Protein AF-A0A2E0SSX4-F1 (afdb_monomer_lite)

Sequence (174 aa):
MAQDAPDLPVVGAPITSELAELELQLSRELAPQPAEPVLWSKPAGTPVSDASHLAELMGRLSAQEFGFAIGGVSTGERWGQVFNVAERGEASTYIVEVHNGGSNDFAQRVFRGDRASDYPAAASGKRPLHDFELFTAAAAARLVWDWIHVGLPAGVLRTLRHLDAAQHRQYGLD

pLDDT: mean 70.74, std 18.74, range [33.69, 96.5]

Structure (mmCIF, N/CA/C/O backbone):
data_AF-A0A2E0SSX4-F1
#
_entry.id   AF-A0A2E0SSX4-F1
#
loop_
_atom_site.group_PDB
_atom_site.id
_atom_site.type_symbol
_atom_site.label_atom_id
_atom_site.label_alt_id
_atom_site.label_comp_id
_atom_site.label_asym_id
_atom_site.label_entity_id
_atom_site.label_seq_id
_atom_site.pdbx_PDB_ins_code
_atom_site.Cartn_x
_atom_site.Cartn_y
_atom_site.Cartn_z
_atom_site.occupancy
_atom_site.B_iso_or_equiv
_atom_site.auth_seq_id
_atom_site.auth_comp_id
_atom_site.auth_asym_id
_atom_site.auth_atom_id
_atom_site.pdbx_PDB_model_num
ATOM 1 N N . MET A 1 1 ? -38.592 -34.120 26.432 1.00 41.16 1 MET A N 1
ATOM 2 C CA . MET A 1 1 ? -38.226 -33.690 25.068 1.00 41.16 1 MET A CA 1
ATOM 3 C C . MET A 1 1 ? -37.738 -32.258 25.171 1.00 41.16 1 MET A C 1
ATOM 5 O O . MET A 1 1 ? -38.563 -31.370 25.320 1.00 41.16 1 MET A O 1
ATOM 9 N N . ALA A 1 2 ? -36.423 -32.059 25.242 1.00 42.81 2 ALA A N 1
ATOM 10 C CA . ALA A 1 2 ? -35.815 -30.731 25.272 1.00 42.81 2 ALA A CA 1
ATOM 11 C C . ALA A 1 2 ? -35.365 -30.389 23.845 1.00 42.81 2 ALA A C 1
ATOM 13 O O . ALA A 1 2 ? -34.785 -31.243 23.180 1.00 42.81 2 ALA A O 1
ATOM 14 N N . GLN A 1 3 ? -35.732 -29.199 23.367 1.00 40.88 3 GLN A N 1
ATOM 15 C CA . GLN A 1 3 ? -35.354 -28.677 22.055 1.00 40.88 3 GLN A CA 1
ATOM 16 C C . GLN A 1 3 ? -33.892 -28.220 22.083 1.00 40.88 3 GLN A C 1
ATOM 18 O O . GLN A 1 3 ? -33.519 -27.444 22.962 1.00 40.88 3 GLN A O 1
ATOM 23 N N . ASP A 1 4 ? -33.107 -28.686 21.110 1.00 43.56 4 ASP A N 1
ATOM 24 C CA . ASP A 1 4 ? -31.782 -28.156 20.786 1.00 43.56 4 ASP A CA 1
ATOM 25 C C . ASP A 1 4 ? -31.898 -26.681 20.380 1.00 43.56 4 ASP A C 1
ATOM 27 O O . ASP A 1 4 ? -32.638 -26.328 19.457 1.00 43.56 4 ASP A O 1
ATOM 31 N N . ALA A 1 5 ? -31.171 -25.814 21.082 1.00 46.53 5 ALA A N 1
ATOM 32 C CA . ALA A 1 5 ? -30.931 -24.446 20.644 1.00 46.53 5 ALA A CA 1
ATOM 33 C C . ALA A 1 5 ? -29.825 -24.455 19.570 1.00 46.53 5 ALA A C 1
ATOM 35 O O . ALA A 1 5 ? -28.848 -25.186 19.732 1.00 46.53 5 ALA A O 1
ATOM 36 N N . PRO A 1 6 ? -29.937 -23.671 18.483 1.00 43.41 6 PRO A N 1
ATOM 37 C CA . PRO A 1 6 ? -28.861 -23.569 17.508 1.00 43.41 6 PRO A CA 1
ATOM 38 C C . PRO A 1 6 ? -27.706 -22.739 18.081 1.00 43.41 6 PRO A C 1
ATOM 40 O O . PRO A 1 6 ? -27.918 -21.630 18.577 1.00 43.41 6 PRO A O 1
ATOM 43 N N . ASP A 1 7 ? -26.490 -23.278 17.983 1.00 47.44 7 ASP A N 1
ATOM 44 C CA . ASP A 1 7 ? -25.248 -22.568 18.281 1.00 47.44 7 ASP A CA 1
ATOM 45 C C . ASP A 1 7 ? -25.148 -21.294 17.428 1.00 47.44 7 ASP A C 1
ATOM 47 O O . ASP A 1 7 ? -25.150 -21.331 16.194 1.00 47.44 7 ASP A O 1
ATOM 51 N N . LEU A 1 8 ? -25.064 -20.146 18.098 1.00 39.25 8 LEU A N 1
ATOM 52 C CA . LEU A 1 8 ? -24.722 -18.878 17.464 1.00 39.25 8 LEU A CA 1
ATOM 53 C C . LEU A 1 8 ? -23.224 -18.883 17.111 1.00 39.25 8 LEU A C 1
ATOM 55 O O . LEU A 1 8 ? -22.412 -19.299 17.941 1.00 39.25 8 LEU A O 1
ATOM 59 N N . PRO A 1 9 ? -22.813 -18.377 15.934 1.00 39.59 9 PRO A N 1
ATOM 60 C CA . PRO A 1 9 ? -21.400 -18.211 15.628 1.00 39.59 9 PRO A CA 1
ATOM 61 C C . PRO A 1 9 ? -20.791 -17.164 16.569 1.00 39.59 9 PRO A C 1
ATOM 63 O O . PRO A 1 9 ? -21.219 -16.009 16.608 1.00 39.59 9 PRO A O 1
ATOM 66 N N . VAL A 1 10 ? -19.781 -17.579 17.335 1.00 43.62 10 VAL A N 1
ATOM 67 C CA . VAL A 1 10 ? -18.975 -16.696 18.183 1.00 43.62 10 VAL A CA 1
ATOM 68 C C . VAL A 1 10 ? -18.154 -15.783 17.273 1.00 43.62 10 VAL A C 1
ATOM 70 O O . VAL A 1 10 ? -17.121 -16.173 16.733 1.00 43.62 10 VAL A O 1
ATOM 73 N N . VAL A 1 11 ? -18.635 -14.558 17.073 1.00 47.25 11 VAL A N 1
ATOM 74 C CA . VAL A 1 11 ? -17.871 -13.485 16.432 1.00 47.25 11 VAL A CA 1
ATOM 75 C C . VAL A 1 11 ? -16.899 -12.923 17.464 1.00 47.25 11 VAL A C 1
ATOM 77 O O . VAL A 1 11 ? -17.319 -12.332 18.457 1.00 47.25 11 VAL A O 1
ATOM 80 N N . GLY A 1 12 ? -15.603 -13.111 17.223 1.00 44.28 12 GLY A N 1
ATOM 81 C CA . GLY A 1 12 ? -14.546 -12.513 18.034 1.00 44.28 12 GLY A CA 1
ATOM 82 C C . GLY A 1 12 ? -13.301 -13.381 18.132 1.00 44.28 12 GLY A C 1
ATOM 83 O O . GLY A 1 12 ? -12.943 -13.803 19.228 1.00 44.28 12 GLY A O 1
ATOM 84 N N . ALA A 1 13 ? -12.614 -13.629 17.013 1.00 37.12 13 ALA A N 1
ATOM 85 C CA . ALA A 1 13 ? -11.187 -13.912 17.118 1.00 37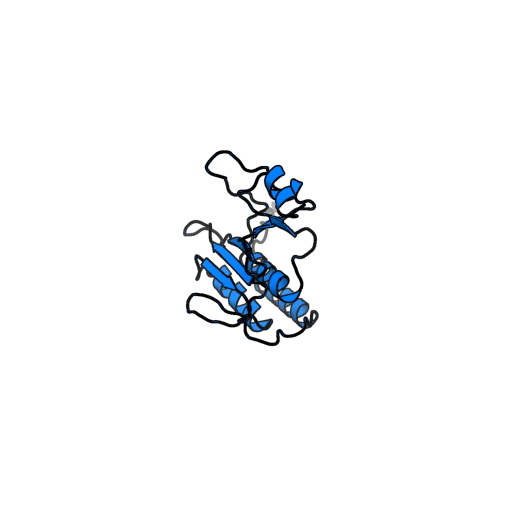.12 13 ALA A CA 1
ATOM 86 C C . ALA A 1 13 ? -10.527 -12.620 17.635 1.00 37.12 13 ALA A C 1
ATOM 88 O O . ALA A 1 13 ? -10.702 -11.565 17.017 1.00 37.12 13 ALA A O 1
ATOM 89 N N . PRO A 1 14 ? -9.867 -12.635 18.803 1.00 37.72 14 PRO A N 1
ATOM 90 C CA . PRO A 1 14 ? -9.298 -11.424 19.355 1.00 37.72 14 PRO A CA 1
ATOM 91 C C . PRO A 1 14 ? -8.125 -10.989 18.472 1.00 37.72 14 PRO A C 1
ATOM 93 O O . PRO A 1 14 ? -7.211 -11.767 18.203 1.00 37.72 14 PRO A O 1
ATOM 96 N N . ILE A 1 15 ? -8.145 -9.716 18.076 1.00 46.41 15 ILE A N 1
ATOM 97 C CA . ILE A 1 15 ? -7.102 -8.988 17.326 1.00 46.41 15 ILE A CA 1
ATOM 98 C C . ILE A 1 15 ? -5.684 -9.221 17.910 1.00 46.41 15 ILE A C 1
ATOM 100 O O . ILE A 1 15 ? -4.679 -9.087 17.220 1.00 46.41 15 ILE A O 1
ATOM 104 N N . THR A 1 16 ? -5.589 -9.644 19.174 1.00 47.12 16 THR A N 1
ATOM 105 C CA . THR A 1 16 ? -4.345 -10.002 19.868 1.00 47.12 16 THR A CA 1
ATOM 106 C C . THR A 1 16 ? -3.638 -11.241 19.311 1.00 47.12 16 THR A C 1
ATOM 108 O O . THR A 1 16 ? -2.427 -11.343 19.464 1.00 47.12 16 THR A O 1
ATOM 111 N N . SER A 1 17 ? -4.355 -12.188 18.690 1.00 51.00 17 SER A N 1
ATOM 112 C CA . SER A 1 17 ? -3.747 -13.405 18.123 1.00 51.00 17 SER A CA 1
ATOM 113 C C . SER A 1 17 ? -2.996 -13.105 16.829 1.00 51.00 17 SER A C 1
ATOM 115 O O . SER A 1 17 ? -1.873 -13.562 16.655 1.00 51.00 17 SER A O 1
ATOM 117 N N . GLU A 1 18 ? -3.585 -12.281 15.960 1.00 49.31 18 GLU A N 1
ATOM 118 C CA . GLU A 1 18 ? -2.959 -11.860 14.702 1.00 49.31 18 GLU A CA 1
ATOM 119 C C . GLU A 1 18 ? -1.754 -10.947 14.960 1.00 49.31 18 GLU A C 1
ATOM 121 O O . GLU A 1 18 ? -0.727 -11.093 14.307 1.00 49.31 18 GLU A O 1
ATOM 126 N N . LEU A 1 19 ? -1.839 -10.056 15.957 1.00 47.75 19 LEU A N 1
ATOM 127 C CA . LEU A 1 19 ? -0.707 -9.237 16.408 1.00 47.75 19 LEU A CA 1
ATOM 128 C C . LEU A 1 19 ? 0.440 -10.090 16.964 1.00 47.75 19 LEU A C 1
ATOM 130 O O . LEU A 1 19 ? 1.587 -9.860 16.601 1.00 47.75 19 LEU A O 1
ATOM 134 N N . ALA A 1 20 ? 0.143 -11.097 17.788 1.00 49.00 20 ALA A N 1
ATOM 135 C CA . ALA A 1 20 ? 1.163 -11.976 18.360 1.00 49.00 20 ALA A CA 1
ATOM 136 C C . ALA A 1 20 ? 1.811 -12.897 17.309 1.00 49.00 20 ALA A C 1
ATOM 138 O O . ALA A 1 20 ? 3.021 -13.128 17.339 1.00 49.00 20 ALA A O 1
ATOM 139 N N . GLU A 1 21 ? 1.030 -13.415 16.358 1.00 54.25 21 GLU A N 1
ATOM 140 C CA . GLU A 1 21 ? 1.555 -14.189 15.229 1.00 54.25 21 GLU A CA 1
ATOM 141 C C . GLU A 1 21 ? 2.407 -13.320 14.304 1.00 54.25 21 GLU A C 1
ATOM 143 O O . GLU A 1 21 ? 3.475 -13.751 13.868 1.00 54.25 21 GLU A O 1
ATOM 148 N N . LEU A 1 22 ? 1.996 -12.072 14.080 1.00 50.66 22 LEU A N 1
ATOM 149 C CA . LEU A 1 22 ? 2.759 -11.101 13.314 1.00 50.66 22 LEU A CA 1
ATOM 150 C C . LEU A 1 22 ? 4.060 -10.696 14.028 1.00 50.66 22 LEU A C 1
ATOM 152 O O . LEU A 1 22 ? 5.101 -10.662 13.382 1.00 50.66 22 LEU A O 1
ATOM 156 N N . GLU A 1 23 ? 4.050 -10.452 15.340 1.00 52.78 23 GLU A N 1
ATOM 157 C CA . GLU A 1 23 ? 5.257 -10.201 16.150 1.00 52.78 23 GLU A CA 1
ATOM 158 C C . GLU A 1 23 ? 6.225 -11.397 16.109 1.00 52.78 23 GLU A C 1
ATOM 160 O O . GLU A 1 23 ? 7.443 -11.241 15.965 1.00 52.78 23 GLU A O 1
ATOM 165 N N . LEU A 1 24 ? 5.692 -12.619 16.178 1.00 50.00 24 LEU A N 1
ATOM 166 C CA . LEU A 1 24 ? 6.480 -13.846 16.086 1.00 50.00 24 LEU A CA 1
ATOM 167 C C . LEU A 1 24 ? 7.035 -14.075 14.672 1.00 50.00 24 LEU A C 1
ATOM 169 O O . LEU A 1 24 ? 8.134 -14.605 14.518 1.00 50.00 24 LEU A O 1
ATOM 173 N N . GLN A 1 25 ? 6.304 -13.676 13.635 1.00 56.16 25 GLN A N 1
ATOM 174 C CA . GLN A 1 25 ? 6.761 -13.759 12.252 1.00 56.16 25 GLN A CA 1
ATOM 175 C C . GLN A 1 25 ? 7.814 -12.683 11.945 1.00 56.16 25 GLN A C 1
ATOM 177 O O . GLN A 1 25 ? 8.863 -12.997 11.387 1.00 56.16 25 GLN A O 1
ATOM 182 N N . LEU A 1 26 ? 7.596 -11.444 12.393 1.00 49.19 26 LEU A N 1
ATOM 183 C CA . LEU A 1 26 ? 8.529 -10.322 12.245 1.00 49.19 26 LEU A CA 1
ATOM 184 C C . LEU A 1 26 ? 9.835 -10.540 13.021 1.00 49.19 26 LEU A C 1
ATOM 186 O O . LEU A 1 26 ? 10.899 -10.174 12.538 1.00 49.19 26 LEU A O 1
ATOM 190 N N . SER A 1 27 ? 9.789 -11.182 14.192 1.00 49.03 27 SER A N 1
ATOM 191 C CA . SER A 1 27 ? 11.007 -11.540 14.940 1.00 49.03 27 SER A CA 1
ATOM 192 C C . SER A 1 27 ? 11.832 -12.652 14.278 1.00 49.03 27 SER A C 1
ATOM 194 O O . SER A 1 27 ? 13.023 -12.782 14.563 1.00 49.03 27 SER A O 1
ATOM 196 N N . ARG A 1 28 ? 11.226 -13.447 13.385 1.00 48.97 28 ARG A N 1
ATOM 197 C CA . ARG A 1 28 ? 11.905 -14.491 12.596 1.00 48.97 28 ARG A CA 1
ATOM 198 C C . ARG A 1 28 ? 12.450 -13.961 11.271 1.00 48.97 28 ARG A C 1
ATOM 200 O O . ARG A 1 28 ? 13.484 -14.436 10.807 1.00 48.97 28 ARG A O 1
ATOM 207 N N . GLU A 1 29 ? 11.785 -12.975 10.681 1.00 50.22 29 GLU A N 1
ATOM 208 C CA . GLU A 1 29 ? 12.213 -12.276 9.471 1.00 50.22 29 GLU A CA 1
ATOM 209 C C . GLU A 1 29 ? 13.127 -11.098 9.844 1.00 50.22 29 GLU A C 1
ATOM 211 O O . GLU A 1 29 ? 12.748 -9.933 9.755 1.00 50.22 29 GLU A O 1
ATOM 216 N N . LEU A 1 30 ? 14.360 -11.393 10.272 1.00 43.47 30 LEU A N 1
ATOM 217 C CA . LEU A 1 30 ? 15.426 -10.387 10.369 1.00 43.47 30 LEU A CA 1
ATOM 218 C C . LEU A 1 30 ? 15.793 -9.905 8.955 1.00 43.47 30 LEU A C 1
ATOM 220 O O . LEU A 1 30 ? 16.772 -10.352 8.357 1.00 43.47 30 LEU A O 1
ATOM 224 N N . ALA A 1 31 ? 14.983 -9.004 8.404 1.00 45.38 31 ALA A N 1
ATOM 225 C CA . ALA A 1 31 ? 15.385 -8.170 7.284 1.00 45.38 31 ALA A CA 1
ATOM 226 C C . ALA A 1 31 ? 16.541 -7.254 7.738 1.00 45.38 31 ALA A C 1
ATOM 228 O O . ALA A 1 31 ? 16.587 -6.858 8.908 1.00 45.38 31 ALA A O 1
ATOM 229 N N . PRO A 1 32 ? 17.498 -6.932 6.850 1.00 44.59 32 PRO A N 1
ATOM 230 C CA . PRO A 1 32 ? 18.575 -6.008 7.180 1.00 44.59 32 PRO A CA 1
ATOM 231 C C . PRO A 1 32 ? 17.984 -4.676 7.655 1.00 44.59 32 PRO A C 1
ATOM 233 O O . PRO A 1 32 ? 17.117 -4.111 6.989 1.00 44.59 32 PRO A O 1
ATOM 236 N N . GLN A 1 33 ? 18.444 -4.192 8.814 1.00 42.97 33 GLN A N 1
ATOM 237 C CA . GLN A 1 33 ? 18.075 -2.863 9.294 1.00 42.97 33 GLN A CA 1
ATOM 238 C C . GLN A 1 33 ? 18.524 -1.828 8.251 1.00 42.97 33 GLN A C 1
ATOM 240 O O . GLN A 1 33 ? 19.697 -1.855 7.858 1.00 42.97 33 GLN A O 1
ATOM 245 N N . PRO A 1 34 ? 17.634 -0.940 7.779 1.00 36.78 34 PRO A N 1
ATOM 246 C CA . PRO A 1 34 ? 18.031 0.135 6.887 1.00 36.78 34 PRO A CA 1
ATOM 247 C C . PRO A 1 34 ? 19.052 1.034 7.594 1.00 36.78 34 PRO A C 1
ATOM 249 O O . PRO A 1 34 ? 18.974 1.269 8.801 1.00 36.78 34 PRO A O 1
ATOM 252 N N . ALA A 1 35 ? 20.030 1.529 6.832 1.00 38.06 35 ALA A N 1
ATOM 253 C CA . ALA A 1 35 ? 21.116 2.363 7.348 1.00 38.06 35 ALA A CA 1
ATOM 254 C C . ALA A 1 35 ? 20.631 3.724 7.883 1.00 38.06 35 ALA A C 1
ATOM 256 O O . ALA A 1 35 ? 21.367 4.388 8.614 1.00 38.06 35 ALA A O 1
ATOM 257 N N . GLU A 1 36 ? 19.404 4.130 7.541 1.00 34.03 36 GLU A N 1
ATOM 258 C CA . GLU A 1 36 ? 18.829 5.418 7.906 1.00 34.03 36 GLU A CA 1
ATOM 259 C C . GLU A 1 36 ? 17.313 5.352 8.211 1.00 34.03 36 GLU A C 1
ATOM 261 O O . GLU A 1 36 ? 16.606 4.465 7.724 1.00 34.03 36 GLU A O 1
ATOM 266 N N . PRO A 1 37 ? 16.793 6.291 9.027 1.00 33.69 37 PRO A N 1
ATOM 267 C CA . PRO A 1 37 ? 15.395 6.323 9.451 1.00 33.69 37 PRO A CA 1
ATOM 268 C C . PRO A 1 37 ? 14.372 6.650 8.338 1.00 33.69 37 PRO A C 1
ATOM 270 O O . PRO A 1 37 ? 14.519 7.600 7.577 1.00 33.69 37 PRO A O 1
ATOM 273 N N . VAL A 1 38 ? 13.274 5.889 8.311 1.00 36.91 38 VAL A N 1
ATOM 274 C CA . VAL A 1 38 ? 12.060 6.060 7.482 1.00 36.91 38 VAL A CA 1
ATOM 275 C C . VAL A 1 38 ? 11.075 7.125 8.039 1.00 36.91 38 VAL A C 1
ATOM 277 O O . VAL A 1 38 ? 10.994 7.236 9.238 1.00 36.91 38 VAL A O 1
ATOM 280 N N . LEU A 1 39 ? 10.333 7.933 7.261 1.00 35.78 39 LEU A N 1
ATOM 281 C CA . LEU A 1 39 ? 9.584 9.131 7.712 1.00 35.78 39 LEU A CA 1
ATOM 282 C C . LEU A 1 39 ? 8.075 9.115 7.356 1.00 35.78 39 LEU A C 1
ATOM 284 O O . LEU A 1 39 ? 7.731 8.837 6.207 1.00 35.78 39 LEU A O 1
ATOM 288 N N . TRP A 1 40 ? 7.204 9.545 8.293 1.00 49.22 40 TRP A N 1
ATOM 289 C CA . TRP A 1 40 ? 5.765 9.859 8.081 1.00 49.22 40 TRP A CA 1
ATOM 290 C C . TRP A 1 40 ? 5.424 11.357 7.980 1.00 49.22 40 TRP A C 1
ATOM 292 O O . TRP A 1 40 ? 6.210 12.227 8.324 1.00 49.22 40 TRP A O 1
ATOM 302 N N . SER A 1 41 ? 4.202 11.702 7.561 1.00 37.78 41 SER A N 1
ATOM 303 C CA . SER A 1 41 ? 3.546 12.983 7.895 1.00 37.78 41 SER A CA 1
ATOM 304 C C . SER A 1 41 ? 2.050 12.716 8.125 1.00 37.78 41 SER A C 1
ATOM 306 O O . SER A 1 41 ? 1.455 12.058 7.284 1.00 37.78 41 SER A O 1
ATOM 308 N N . LYS A 1 42 ? 1.349 13.089 9.209 1.00 37.28 42 LYS A N 1
ATOM 309 C CA . LYS A 1 42 ? 1.626 13.852 10.445 1.00 37.28 42 LYS A CA 1
ATOM 310 C C . LYS A 1 42 ? 1.328 12.992 11.710 1.00 37.28 42 LYS A C 1
ATOM 312 O O . LYS A 1 42 ? 0.457 12.137 11.623 1.00 37.28 42 LYS A O 1
ATOM 317 N N . PRO A 1 43 ? 1.924 13.295 12.886 1.00 41.50 43 PRO A N 1
ATOM 318 C CA . PRO A 1 43 ? 2.918 14.342 13.071 1.00 41.50 43 PRO A CA 1
ATOM 319 C C . PRO A 1 43 ? 4.191 13.939 12.324 1.00 41.50 43 PRO A C 1
ATOM 321 O O . PRO A 1 43 ? 4.505 12.765 12.183 1.00 41.50 43 PRO A O 1
ATOM 324 N N . ALA A 1 44 ? 4.801 14.918 11.669 1.00 41.47 44 ALA A N 1
ATOM 325 C CA . ALA A 1 44 ? 5.838 14.695 10.674 1.00 41.47 44 ALA A CA 1
ATOM 326 C C . ALA A 1 44 ? 7.058 13.947 11.238 1.00 41.47 44 ALA A C 1
ATOM 328 O O . ALA A 1 44 ? 7.479 14.214 12.358 1.00 41.47 44 ALA A O 1
ATOM 329 N N . GLY A 1 45 ? 7.655 13.094 10.408 1.00 42.97 45 GLY A N 1
ATOM 330 C CA . GLY A 1 45 ? 9.022 12.615 10.512 1.00 42.97 45 GLY A CA 1
ATOM 331 C C . GLY A 1 45 ? 9.259 11.310 11.261 1.00 42.97 45 GLY A C 1
ATOM 332 O O . GLY A 1 45 ? 10.407 11.097 11.620 1.00 42.97 45 GLY A O 1
ATOM 333 N N . THR A 1 46 ? 8.258 10.460 11.525 1.00 47.25 46 THR A N 1
ATOM 334 C CA . THR A 1 46 ? 8.499 9.221 12.295 1.00 47.25 46 THR A CA 1
ATOM 335 C C . THR A 1 46 ? 9.106 8.092 11.459 1.00 47.25 46 THR A C 1
ATOM 337 O O . THR A 1 46 ? 8.524 7.733 10.438 1.00 47.25 46 THR A O 1
ATOM 340 N N . PRO A 1 47 ? 10.181 7.480 11.977 1.00 51.53 47 PRO A N 1
ATOM 341 C CA . PRO A 1 47 ? 10.652 6.116 11.806 1.00 51.53 47 PRO A CA 1
ATOM 342 C C . PRO A 1 47 ? 9.722 5.078 11.168 1.00 51.53 47 PRO A C 1
ATOM 344 O O . PRO A 1 47 ? 8.682 4.839 11.754 1.00 51.53 47 PRO A O 1
ATOM 347 N N . VAL A 1 48 ? 10.073 4.348 10.116 1.00 58.28 48 VAL A N 1
ATOM 348 C CA . VAL A 1 48 ? 9.756 2.895 9.989 1.00 58.28 48 VAL A CA 1
ATOM 349 C C . VAL A 1 48 ? 11.011 2.102 9.649 1.00 58.28 48 VAL A C 1
ATOM 351 O O . VAL A 1 48 ? 11.126 1.475 8.604 1.00 58.28 48 VAL A O 1
ATOM 354 N N . SER A 1 49 ? 12.001 2.212 10.526 1.00 59.16 49 SER A N 1
ATOM 355 C CA . SER A 1 49 ? 13.296 1.538 10.401 1.00 59.16 49 SER A CA 1
ATOM 356 C C . SER A 1 49 ? 13.301 0.112 10.956 1.00 59.16 49 SER A C 1
ATOM 358 O O . SER A 1 49 ? 14.269 -0.618 10.779 1.00 59.16 49 SER A O 1
ATOM 360 N N . ASP A 1 50 ? 12.260 -0.275 11.692 1.00 70.56 50 ASP A N 1
ATOM 361 C CA . ASP A 1 50 ? 12.225 -1.515 12.464 1.00 70.56 50 ASP A CA 1
ATOM 362 C C . ASP A 1 50 ? 10.781 -1.971 12.739 1.00 70.56 50 ASP A C 1
ATOM 364 O O . ASP A 1 50 ? 9.808 -1.246 12.511 1.00 70.56 50 ASP A O 1
ATOM 368 N N . ALA A 1 51 ? 10.650 -3.201 13.239 1.00 73.50 51 ALA A N 1
ATOM 369 C CA . ALA A 1 51 ? 9.366 -3.842 13.502 1.00 73.50 51 ALA A CA 1
ATOM 370 C C . ALA A 1 51 ? 8.498 -3.097 14.536 1.00 73.50 51 ALA A C 1
ATOM 372 O O . ALA A 1 51 ? 7.272 -3.170 14.457 1.00 73.50 51 ALA A O 1
ATOM 373 N N . SER A 1 52 ? 9.100 -2.356 15.474 1.00 75.31 52 SER A N 1
ATOM 374 C CA . SER A 1 52 ? 8.347 -1.586 16.475 1.00 75.31 52 SER A CA 1
ATOM 375 C C . SER A 1 52 ? 7.564 -0.456 15.812 1.00 75.31 52 SER A C 1
ATOM 377 O O . SER A 1 52 ? 6.385 -0.255 16.102 1.00 75.31 52 SER A O 1
ATOM 379 N N . HIS A 1 53 ? 8.188 0.236 14.860 1.00 72.88 53 HIS A N 1
ATOM 380 C CA . HIS A 1 53 ? 7.514 1.263 14.073 1.00 72.88 53 HIS A CA 1
ATOM 381 C C . HIS A 1 53 ? 6.405 0.692 13.176 1.00 72.88 53 HIS A C 1
ATOM 383 O O . HIS A 1 53 ? 5.363 1.327 12.999 1.00 72.88 53 HIS A O 1
ATOM 389 N N . LEU A 1 54 ? 6.596 -0.512 12.623 1.00 78.06 54 LEU A N 1
ATOM 390 C CA . LEU A 1 54 ? 5.546 -1.201 11.869 1.00 78.06 54 LEU A CA 1
ATOM 391 C C . LEU A 1 54 ? 4.328 -1.497 12.757 1.00 78.06 54 LEU A C 1
ATOM 393 O O . LEU A 1 54 ? 3.197 -1.221 12.356 1.00 78.06 54 LEU A O 1
ATOM 397 N N . ALA A 1 55 ? 4.549 -2.016 13.967 1.00 79.25 55 ALA A N 1
ATOM 398 C CA . ALA A 1 55 ? 3.476 -2.291 14.920 1.00 79.25 55 ALA A CA 1
ATOM 399 C C . ALA A 1 55 ? 2.720 -1.011 15.318 1.00 79.25 55 ALA A C 1
ATOM 401 O O . ALA A 1 55 ? 1.487 -0.999 15.347 1.00 79.25 55 ALA A O 1
ATOM 402 N N . GLU A 1 56 ? 3.439 0.094 15.548 1.00 79.56 56 GLU A N 1
ATOM 403 C CA . GLU A 1 56 ? 2.823 1.395 15.821 1.00 79.56 56 GLU A CA 1
ATOM 404 C C . GLU A 1 56 ? 1.940 1.855 14.653 1.00 79.56 56 GLU A C 1
ATOM 406 O O . GLU A 1 56 ? 0.782 2.230 14.855 1.00 79.56 56 GLU A O 1
ATOM 411 N N . LEU A 1 57 ? 2.449 1.778 13.422 1.00 77.62 57 LEU A N 1
ATOM 412 C CA . LEU A 1 57 ? 1.695 2.144 12.228 1.00 77.62 57 LEU A CA 1
ATOM 413 C C . LEU A 1 57 ? 0.401 1.335 12.100 1.00 77.62 57 LEU A C 1
ATOM 415 O O . LEU A 1 57 ? -0.665 1.899 11.851 1.00 77.62 57 LEU A O 1
ATOM 419 N N . MET A 1 58 ? 0.484 0.020 12.290 1.00 85.19 58 MET A N 1
ATOM 420 C CA . MET A 1 58 ? -0.678 -0.864 12.242 1.00 85.19 58 MET A CA 1
ATOM 421 C C . MET A 1 58 ? -1.736 -0.462 13.265 1.00 85.19 58 MET A C 1
ATOM 423 O O . MET A 1 58 ? -2.917 -0.377 12.918 1.00 85.19 58 MET A O 1
ATOM 427 N N . GLY A 1 59 ? -1.319 -0.170 14.500 1.00 81.25 59 GLY A N 1
ATOM 428 C CA . GLY A 1 59 ? -2.213 0.285 15.560 1.00 81.25 59 GLY A CA 1
ATOM 429 C C . GLY A 1 59 ? -2.927 1.585 15.191 1.00 81.25 59 GLY A C 1
ATOM 430 O O . GLY A 1 59 ? -4.155 1.660 15.252 1.00 81.25 59 GLY A O 1
ATOM 431 N N . ARG A 1 60 ? -2.179 2.586 14.722 1.00 82.12 60 ARG A N 1
ATOM 432 C CA . ARG A 1 60 ? -2.729 3.908 14.392 1.00 82.12 60 ARG A CA 1
ATOM 433 C C . ARG A 1 60 ? -3.638 3.908 13.160 1.00 82.12 60 ARG A C 1
ATOM 435 O O . ARG A 1 60 ? -4.670 4.580 13.162 1.00 82.12 60 ARG A O 1
ATOM 442 N N . LEU A 1 61 ? -3.304 3.135 12.122 1.00 82.19 61 LEU A N 1
ATOM 443 C CA . LEU A 1 61 ? -4.189 2.943 10.964 1.00 82.19 61 LEU A CA 1
ATOM 444 C C . LEU A 1 61 ? -5.472 2.204 11.368 1.00 82.19 61 LEU A C 1
ATOM 446 O O . LEU A 1 61 ? -6.571 2.563 10.945 1.00 82.19 61 LEU A O 1
ATOM 450 N N . SER A 1 62 ? -5.363 1.198 12.237 1.00 83.31 62 SER A N 1
ATOM 451 C CA . SER A 1 62 ? -6.537 0.473 12.739 1.00 83.31 62 SER A CA 1
ATOM 452 C C . SER A 1 62 ? -7.461 1.392 13.540 1.00 83.31 62 SER A C 1
ATOM 454 O O . SER A 1 62 ? -8.676 1.330 13.377 1.00 83.31 62 SER A O 1
ATOM 456 N N . ALA A 1 63 ? -6.890 2.309 14.324 1.00 79.38 63 ALA A N 1
ATOM 457 C CA . ALA A 1 63 ? -7.619 3.326 15.078 1.00 79.38 63 ALA A CA 1
ATOM 458 C C . ALA A 1 63 ? -8.148 4.501 14.226 1.00 79.38 63 ALA A C 1
ATOM 460 O O . ALA A 1 63 ? -8.779 5.405 14.772 1.00 79.38 63 ALA A O 1
ATOM 461 N N . GLN A 1 64 ? -7.914 4.507 12.905 1.00 72.38 64 GLN A N 1
ATOM 462 C CA . GLN A 1 64 ? -8.287 5.600 11.992 1.00 72.38 64 GLN A CA 1
ATOM 463 C C . GLN A 1 64 ? -7.750 6.966 12.421 1.00 72.38 64 GLN A C 1
ATOM 465 O O . GLN A 1 64 ? -8.341 8.002 12.117 1.00 72.38 64 GLN A O 1
ATOM 470 N N . GLU A 1 65 ? -6.595 6.992 13.085 1.00 72.38 65 GLU A N 1
ATOM 471 C CA . GLU A 1 65 ? -5.940 8.252 13.445 1.00 72.38 65 GLU A CA 1
ATOM 472 C C . GLU A 1 65 ? -5.520 9.043 12.196 1.00 72.38 65 GLU A C 1
ATOM 474 O O . GLU A 1 65 ? -5.300 10.254 12.259 1.00 72.38 65 GLU A O 1
ATOM 479 N N . PHE A 1 66 ? -5.448 8.362 11.047 1.00 67.12 66 PHE A N 1
ATOM 480 C CA . PHE A 1 66 ? -4.978 8.909 9.787 1.00 67.12 66 PHE A CA 1
ATOM 481 C C . PHE A 1 66 ? -5.975 8.702 8.645 1.00 67.12 66 PHE A C 1
ATOM 483 O O . PHE A 1 66 ? -6.393 7.580 8.348 1.00 67.12 66 PHE A O 1
ATOM 490 N N . GLY A 1 67 ? -6.266 9.796 7.935 1.00 64.88 67 GLY A N 1
ATOM 491 C CA . GLY A 1 67 ? -6.849 9.746 6.589 1.00 64.88 67 GLY A CA 1
ATOM 492 C C . GLY A 1 67 ? -5.802 9.491 5.498 1.00 64.88 67 GLY A C 1
ATOM 493 O O . GLY A 1 67 ? -6.121 8.974 4.432 1.00 64.88 67 GLY A O 1
ATOM 494 N N . PHE A 1 68 ? -4.545 9.830 5.774 1.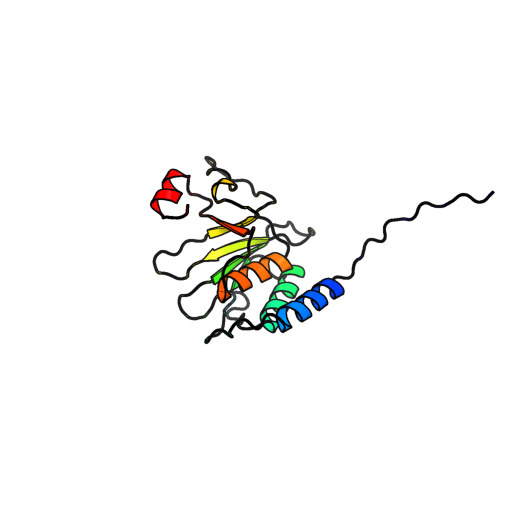00 73.12 68 PHE A N 1
ATOM 495 C CA . PHE A 1 68 ? -3.412 9.679 4.870 1.00 73.12 68 PHE A CA 1
ATOM 496 C C . PHE A 1 68 ? -2.131 9.529 5.678 1.00 73.12 68 PHE A C 1
ATOM 498 O O . PHE A 1 68 ? -1.984 10.187 6.712 1.00 73.12 68 PHE A O 1
ATOM 505 N N . ALA A 1 69 ? -1.221 8.684 5.207 1.00 73.81 69 ALA A N 1
ATOM 506 C CA . ALA A 1 69 ? 0.010 8.387 5.912 1.00 73.81 69 ALA A CA 1
ATOM 507 C C . ALA A 1 69 ? 1.099 7.952 4.884 1.00 73.81 69 ALA A C 1
ATOM 509 O O . ALA A 1 69 ? 0.783 7.237 3.939 1.00 73.81 69 ALA A O 1
ATOM 510 N N . ILE A 1 70 ? 2.364 8.371 5.041 1.00 73.50 70 ILE A N 1
ATOM 511 C CA . ILE A 1 70 ? 3.519 8.044 4.165 1.00 73.50 70 ILE A CA 1
ATOM 512 C C . ILE A 1 70 ? 4.586 7.276 4.952 1.00 73.50 70 ILE A C 1
ATOM 514 O O . ILE A 1 70 ? 4.923 7.732 6.022 1.00 73.50 70 ILE A O 1
ATOM 518 N N . GLY A 1 71 ? 5.201 6.216 4.435 1.00 74.94 71 GLY A N 1
ATOM 519 C CA . GLY A 1 71 ? 6.443 5.662 4.988 1.00 74.94 71 GLY A CA 1
ATOM 520 C C . GLY A 1 71 ? 7.536 5.585 3.922 1.00 74.94 71 GLY A C 1
ATOM 521 O O . GLY A 1 71 ? 7.311 5.013 2.864 1.00 74.94 71 GLY A O 1
ATOM 522 N N . GLY A 1 72 ? 8.726 6.126 4.170 1.00 71.38 72 GLY A N 1
ATOM 523 C CA . GLY A 1 72 ? 9.922 5.920 3.322 1.00 71.38 72 GLY A CA 1
ATOM 524 C C . GLY A 1 72 ? 11.235 6.326 3.987 1.00 71.38 72 GLY A C 1
ATOM 525 O O . GLY A 1 72 ? 11.181 7.186 4.846 1.00 71.38 72 GLY A O 1
ATOM 526 N N . VAL A 1 73 ? 12.389 5.750 3.634 1.00 66.00 73 VAL A N 1
ATOM 527 C CA . VAL A 1 73 ? 13.718 6.135 4.191 1.00 66.00 73 VAL A CA 1
ATOM 528 C C . VAL A 1 73 ? 14.098 7.587 3.839 1.00 6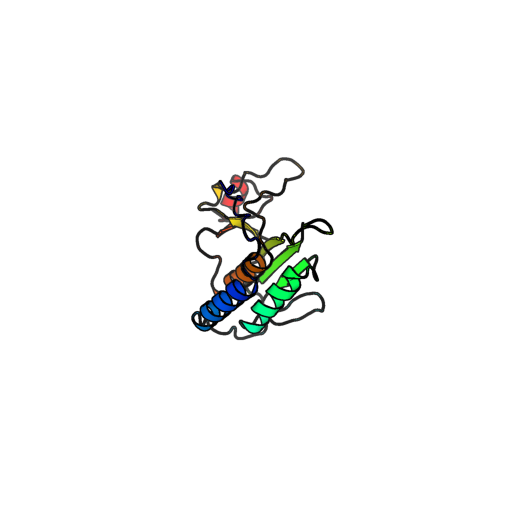6.00 73 VAL A C 1
ATOM 530 O O . VAL A 1 73 ? 13.626 8.134 2.843 1.00 66.00 73 VAL A O 1
ATOM 533 N N . SER A 1 74 ? 14.958 8.228 4.638 1.00 56.78 74 SER A N 1
ATOM 534 C CA . SER A 1 74 ? 15.404 9.625 4.456 1.00 56.78 74 SER A CA 1
ATOM 535 C C . SER A 1 74 ? 16.174 9.910 3.161 1.00 56.78 74 SER A C 1
ATOM 537 O O . SER A 1 74 ? 16.215 11.058 2.713 1.00 56.78 74 SER A O 1
ATOM 539 N N . THR A 1 75 ? 16.767 8.898 2.535 1.00 56.44 75 THR A N 1
ATOM 540 C CA . THR A 1 75 ? 17.560 9.023 1.307 1.00 56.44 75 THR A CA 1
ATOM 541 C C . THR A 1 75 ? 16.794 8.452 0.131 1.00 56.44 75 THR A C 1
ATOM 543 O O . THR A 1 75 ? 16.627 7.250 0.128 1.00 56.44 75 THR A O 1
ATOM 546 N N . GLY A 1 76 ? 16.370 9.283 -0.835 1.00 56.75 76 GLY A N 1
ATOM 547 C CA . GLY A 1 76 ? 15.967 9.001 -2.240 1.00 56.75 76 GLY A CA 1
ATOM 548 C C . GLY A 1 76 ? 15.655 7.570 -2.730 1.00 56.75 76 GLY A C 1
ATOM 549 O O . GLY A 1 76 ? 15.912 7.256 -3.889 1.00 56.75 76 GLY A O 1
ATOM 550 N N . GLU A 1 77 ? 15.130 6.701 -1.882 1.00 77.31 77 GLU A N 1
ATOM 551 C CA . GLU A 1 77 ? 14.925 5.272 -2.091 1.00 77.31 77 GLU A CA 1
ATOM 552 C C . GLU A 1 77 ? 13.423 4.973 -2.003 1.00 77.31 77 GLU A C 1
ATOM 554 O O . GLU A 1 77 ? 12.575 5.870 -1.964 1.00 77.31 77 GLU A O 1
ATOM 559 N N . ARG A 1 78 ? 13.079 3.685 -2.022 1.00 84.75 78 ARG A N 1
ATOM 560 C CA . ARG A 1 78 ? 11.698 3.218 -2.012 1.00 84.75 78 ARG A CA 1
ATOM 561 C C . ARG A 1 78 ? 10.916 3.791 -0.834 1.00 84.75 78 ARG A C 1
ATOM 563 O O . ARG A 1 78 ? 11.350 3.744 0.315 1.00 84.75 78 ARG A O 1
ATOM 570 N N . TRP A 1 79 ? 9.715 4.262 -1.135 1.00 85.62 79 TRP A N 1
ATOM 571 C CA . TRP A 1 79 ? 8.752 4.723 -0.147 1.00 85.62 79 TRP A CA 1
ATOM 572 C C . TRP A 1 79 ? 7.333 4.345 -0.566 1.00 85.62 79 TRP A C 1
ATOM 574 O O . TRP A 1 79 ? 7.099 3.873 -1.679 1.00 85.62 79 TRP A O 1
ATOM 584 N N . GLY A 1 80 ? 6.373 4.490 0.332 1.00 87.94 80 GLY A N 1
ATOM 585 C CA . GLY A 1 80 ? 4.971 4.217 0.074 1.00 87.94 80 GLY A CA 1
ATOM 586 C C . GLY A 1 80 ? 4.061 5.120 0.884 1.00 87.94 80 GLY A C 1
ATOM 587 O O . GLY A 1 80 ? 4.484 5.812 1.803 1.00 87.94 80 GLY A O 1
ATOM 588 N N . GLN A 1 81 ? 2.792 5.130 0.523 1.00 87.94 81 GLN A N 1
ATOM 589 C CA . GLN A 1 81 ? 1.768 5.923 1.171 1.00 87.94 81 GLN A CA 1
ATOM 590 C C . GLN A 1 81 ? 0.443 5.175 1.177 1.00 87.94 81 GLN A C 1
ATOM 592 O O . GLN A 1 81 ? 0.163 4.358 0.300 1.00 87.94 81 GLN A O 1
ATOM 597 N N . VAL A 1 82 ? -0.376 5.459 2.179 1.00 88.81 82 VAL A N 1
ATOM 598 C CA . VAL A 1 82 ? -1.679 4.842 2.378 1.00 88.81 82 VAL A CA 1
ATOM 599 C C . VAL A 1 82 ? -2.750 5.911 2.529 1.00 88.81 82 VAL A C 1
ATOM 601 O O . VAL A 1 82 ? -2.535 6.942 3.167 1.00 88.81 82 VAL A O 1
ATOM 604 N N . PHE A 1 83 ? -3.919 5.655 1.950 1.00 86.81 83 PHE A N 1
ATOM 605 C CA . PHE A 1 83 ? -5.072 6.556 1.983 1.00 86.81 83 PHE A CA 1
ATOM 606 C C . PHE A 1 83 ? -6.273 5.813 2.538 1.00 86.81 83 PHE A C 1
ATOM 608 O O . PHE A 1 83 ? -6.668 4.798 1.964 1.00 86.81 83 PHE A O 1
ATOM 615 N N . ASN A 1 84 ? -6.859 6.318 3.621 1.00 85.31 84 ASN A N 1
ATOM 616 C CA . ASN A 1 84 ? -8.120 5.790 4.118 1.00 85.31 84 ASN A CA 1
ATOM 617 C C . ASN A 1 84 ? -9.243 6.238 3.177 1.00 85.31 84 ASN A C 1
ATOM 619 O O . ASN A 1 84 ? -9.380 7.427 2.883 1.00 85.31 84 ASN A O 1
ATOM 623 N N . VAL A 1 85 ? -10.031 5.282 2.704 1.00 88.44 85 VAL A N 1
ATOM 624 C CA . VAL A 1 85 ? -11.198 5.509 1.845 1.00 88.44 85 VAL A CA 1
ATOM 625 C C . VAL A 1 85 ? -12.503 5.046 2.477 1.00 88.44 85 VAL A C 1
ATOM 627 O O . VAL A 1 85 ? -13.543 5.162 1.837 1.00 88.44 85 VAL A O 1
ATOM 630 N N . ALA A 1 86 ? -12.451 4.541 3.709 1.00 83.94 86 ALA A N 1
ATOM 631 C CA . ALA A 1 86 ? -13.641 4.219 4.479 1.00 83.94 86 ALA A CA 1
ATOM 632 C C . ALA A 1 86 ? -14.393 5.493 4.886 1.00 83.94 86 ALA A C 1
ATOM 634 O O . ALA A 1 86 ? -13.784 6.528 5.190 1.00 83.94 86 ALA A O 1
ATOM 635 N N . GLU A 1 87 ? -15.720 5.413 4.922 1.00 79.75 87 GLU A N 1
ATOM 636 C CA . GLU A 1 87 ? -16.546 6.481 5.469 1.00 79.75 87 GLU A CA 1
ATOM 637 C C . GLU A 1 87 ? -16.519 6.479 7.004 1.00 79.75 87 GLU A C 1
ATOM 639 O O . GLU A 1 87 ? -16.089 5.536 7.675 1.00 79.75 87 GLU A O 1
ATOM 644 N N . ARG A 1 88 ? -16.982 7.579 7.604 1.00 75.31 88 ARG A N 1
ATOM 645 C CA . ARG A 1 88 ? -16.983 7.728 9.060 1.00 75.31 88 ARG A CA 1
ATOM 646 C C . ARG A 1 88 ? -17.877 6.665 9.706 1.00 75.31 88 ARG A C 1
ATOM 648 O O . ARG A 1 88 ? -19.090 6.692 9.532 1.00 75.31 88 ARG A O 1
ATOM 655 N N . GLY A 1 89 ? -17.282 5.827 10.553 1.00 76.44 89 GLY A N 1
ATOM 656 C CA . GLY A 1 89 ? -17.986 4.754 11.263 1.00 76.44 89 GLY A CA 1
ATOM 657 C C . GLY A 1 89 ? -17.913 3.395 10.566 1.00 76.44 89 GLY A C 1
ATOM 658 O O . GLY A 1 89 ? -18.419 2.419 11.116 1.00 76.44 89 GLY A O 1
ATOM 659 N N . GLU A 1 90 ? -17.262 3.314 9.406 1.00 82.56 90 GLU A N 1
ATOM 660 C CA . GLU A 1 90 ? -16.930 2.053 8.747 1.00 82.56 90 GLU A CA 1
ATOM 661 C C . GLU A 1 90 ? -15.578 1.513 9.223 1.00 82.56 90 GLU A C 1
ATOM 663 O O . GLU A 1 90 ? -14.778 2.222 9.838 1.00 82.56 90 GLU A O 1
ATOM 668 N N . ALA A 1 91 ? -15.308 0.240 8.931 1.00 82.94 91 ALA A N 1
ATOM 669 C CA . ALA A 1 91 ? -13.994 -0.345 9.155 1.00 82.94 91 ALA A CA 1
ATOM 670 C C . ALA A 1 91 ? -12.945 0.308 8.241 1.00 82.94 91 ALA A C 1
ATOM 672 O O . ALA A 1 91 ? -13.182 0.522 7.050 1.00 82.94 91 ALA A O 1
ATOM 673 N N . SER A 1 92 ? -11.765 0.590 8.796 1.00 81.00 92 SER A N 1
ATOM 674 C CA . SER A 1 92 ? -10.688 1.287 8.093 1.00 81.00 92 SER A CA 1
ATOM 675 C C . SER A 1 92 ? -10.274 0.516 6.845 1.00 81.00 92 SER A C 1
ATOM 677 O O . SER A 1 92 ? -9.847 -0.638 6.932 1.00 81.00 92 SER A O 1
ATOM 679 N N . THR A 1 93 ? -10.365 1.172 5.693 1.00 90.88 93 THR A N 1
ATOM 680 C CA . THR A 1 93 ? -10.071 0.567 4.395 1.00 90.88 93 THR A CA 1
ATOM 681 C C . THR A 1 93 ? -9.097 1.456 3.658 1.00 90.88 93 THR A C 1
ATOM 683 O O . THR A 1 93 ? -9.342 2.647 3.482 1.00 90.88 93 THR A O 1
ATOM 686 N N . TYR A 1 94 ? -7.980 0.878 3.241 1.00 90.50 94 TYR A N 1
ATOM 687 C CA . TYR A 1 94 ? -6.846 1.618 2.727 1.00 90.50 94 TYR A CA 1
ATOM 688 C C . TYR A 1 94 ? -6.532 1.259 1.289 1.00 90.50 94 TYR A C 1
ATOM 690 O O . TYR A 1 94 ? -6.522 0.100 0.884 1.00 90.50 94 TYR A O 1
ATOM 698 N N . ILE A 1 95 ? -6.186 2.289 0.542 1.00 93.56 95 ILE A N 1
ATOM 699 C CA . ILE A 1 95 ? -5.428 2.184 -0.694 1.00 93.56 95 ILE A CA 1
ATOM 700 C C . ILE A 1 95 ? -3.953 2.301 -0.344 1.00 93.56 95 ILE A C 1
ATOM 702 O O . ILE A 1 95 ? -3.602 3.123 0.501 1.00 93.56 95 ILE A O 1
ATOM 706 N N . VAL A 1 96 ? -3.099 1.554 -1.042 1.00 94.31 96 VAL A N 1
ATOM 707 C CA . VAL A 1 96 ? -1.641 1.675 -0.935 1.00 94.31 96 VAL A CA 1
ATOM 708 C C . VAL A 1 96 ? -1.061 2.131 -2.269 1.00 94.31 96 VAL A C 1
ATOM 710 O O . VAL A 1 96 ? -1.404 1.602 -3.330 1.00 94.31 96 VAL A O 1
ATOM 713 N N . GLU A 1 97 ? -0.162 3.104 -2.216 1.00 93.25 97 GLU A N 1
ATOM 714 C CA . GLU A 1 97 ? 0.676 3.511 -3.337 1.00 93.25 97 GLU A CA 1
ATOM 715 C C . GLU A 1 97 ? 2.144 3.409 -2.948 1.00 93.25 97 GLU A C 1
ATOM 717 O O . GLU A 1 97 ? 2.513 3.636 -1.798 1.00 93.25 97 GLU A O 1
ATOM 722 N N . VAL A 1 98 ? 2.980 3.042 -3.909 1.00 92.06 98 VAL A N 1
ATOM 723 C CA . VAL A 1 98 ? 4.411 2.835 -3.708 1.00 92.06 98 VAL A CA 1
ATOM 724 C C . VAL A 1 98 ? 5.220 3.561 -4.767 1.00 92.06 98 VAL A C 1
ATOM 726 O O . VAL A 1 98 ? 4.744 3.838 -5.868 1.00 92.06 98 VAL A O 1
ATOM 729 N N . HIS A 1 99 ? 6.453 3.856 -4.398 1.00 89.62 99 HIS A N 1
ATOM 730 C CA . HIS A 1 99 ? 7.343 4.788 -5.058 1.00 89.62 99 HIS A CA 1
ATOM 731 C C . HIS A 1 99 ? 8.763 4.235 -5.067 1.00 89.62 99 HIS A C 1
ATOM 733 O O . HIS A 1 99 ? 9.217 3.665 -4.074 1.00 89.62 99 HIS A O 1
ATOM 739 N N . ASN A 1 100 ? 9.480 4.392 -6.177 1.00 86.38 100 ASN A N 1
ATOM 740 C CA . ASN A 1 100 ? 10.854 3.909 -6.322 1.00 86.38 100 ASN A CA 1
ATOM 741 C C . ASN A 1 100 ? 11.901 4.922 -5.822 1.00 86.38 100 ASN A C 1
ATOM 743 O O . ASN A 1 100 ? 13.067 4.552 -5.727 1.00 86.38 100 ASN A O 1
ATOM 747 N N . GLY A 1 101 ? 11.515 6.173 -5.534 1.00 79.06 101 GLY A N 1
ATOM 748 C CA . GLY A 1 101 ? 12.399 7.204 -4.963 1.00 79.06 101 GLY A CA 1
ATOM 749 C C . GLY A 1 101 ? 13.313 7.944 -5.952 1.00 79.06 101 GLY A C 1
ATOM 750 O O . GLY A 1 101 ? 13.969 8.912 -5.574 1.00 79.06 101 GLY A O 1
ATOM 751 N N . GLY A 1 102 ? 13.349 7.532 -7.224 1.00 75.56 102 GLY A N 1
ATOM 752 C CA . GLY A 1 102 ? 14.185 8.146 -8.265 1.00 75.56 102 GLY A CA 1
ATOM 753 C C . GLY A 1 102 ? 13.645 9.462 -8.851 1.00 75.56 102 GLY A C 1
ATOM 754 O O . GLY A 1 102 ? 12.525 9.885 -8.594 1.00 75.56 102 GLY A O 1
ATOM 755 N N . SER A 1 103 ? 14.427 10.102 -9.727 1.00 68.69 103 SER A N 1
ATOM 756 C CA . SER A 1 103 ? 14.066 11.381 -10.373 1.00 68.69 103 SER A CA 1
ATOM 757 C C . SER A 1 103 ? 12.858 11.315 -11.321 1.00 68.69 103 SER A C 1
ATOM 759 O O . SER A 1 103 ? 12.267 12.350 -11.617 1.00 68.69 103 SER A O 1
ATOM 761 N N . ASN A 1 104 ? 12.480 10.116 -11.770 1.00 67.44 104 ASN A N 1
ATOM 762 C CA . ASN A 1 104 ? 11.300 9.845 -12.601 1.00 67.44 104 ASN A CA 1
ATOM 763 C C . ASN A 1 104 ? 10.297 8.953 -11.852 1.00 67.44 104 ASN A C 1
ATOM 765 O O . ASN A 1 104 ? 9.796 7.968 -12.397 1.00 67.44 104 ASN A O 1
ATOM 769 N N . ASP A 1 105 ? 10.072 9.248 -10.576 1.00 79.88 105 ASP A N 1
ATOM 770 C CA . ASP A 1 105 ? 9.205 8.457 -9.716 1.00 79.88 105 ASP A CA 1
ATOM 771 C C . ASP A 1 105 ? 7.743 8.918 -9.776 1.00 79.88 105 ASP A C 1
ATOM 773 O O . ASP A 1 105 ? 7.428 10.105 -9.682 1.00 79.88 105 ASP A O 1
ATOM 777 N N . PHE A 1 106 ? 6.843 7.950 -9.919 1.00 81.31 106 PHE A N 1
ATOM 778 C CA . PHE A 1 106 ? 5.402 8.157 -9.985 1.00 81.31 106 PHE A CA 1
ATOM 779 C C . PHE A 1 106 ? 4.721 7.223 -8.996 1.00 81.31 106 PHE A C 1
ATOM 781 O O . PHE A 1 106 ? 5.137 6.077 -8.846 1.00 81.31 106 PHE A O 1
ATOM 788 N N . ALA A 1 107 ? 3.630 7.690 -8.389 1.00 85.88 107 ALA A N 1
ATOM 789 C CA . ALA A 1 107 ? 2.825 6.871 -7.494 1.00 85.88 107 ALA A CA 1
ATOM 790 C C . ALA A 1 107 ? 2.273 5.646 -8.232 1.00 85.88 107 ALA A C 1
ATOM 792 O O . ALA A 1 107 ? 1.488 5.769 -9.178 1.00 85.88 107 ALA A O 1
ATOM 793 N N . GLN A 1 108 ? 2.679 4.458 -7.793 1.00 90.56 108 GLN A N 1
ATOM 794 C CA . GLN A 1 108 ? 2.218 3.192 -8.347 1.00 90.56 108 GLN A CA 1
ATOM 795 C C . GLN A 1 108 ? 1.192 2.580 -7.399 1.00 90.56 108 GLN A C 1
ATOM 797 O O . GLN A 1 108 ? 1.486 2.290 -6.242 1.00 90.56 108 GLN A O 1
ATOM 802 N N . ARG A 1 109 ? -0.024 2.367 -7.895 1.00 92.56 109 ARG A N 1
ATOM 803 C CA . ARG A 1 109 ? -1.125 1.761 -7.152 1.00 92.56 109 ARG A CA 1
ATOM 804 C C . ARG A 1 109 ? -0.844 0.291 -6.892 1.00 92.56 109 ARG A C 1
ATOM 806 O O . ARG A 1 109 ? -0.611 -0.440 -7.850 1.00 92.56 109 ARG A O 1
ATOM 813 N N . VAL A 1 110 ? -0.926 -0.139 -5.639 1.00 95.62 110 VAL A N 1
ATOM 814 C CA . VAL A 1 110 ? -0.785 -1.548 -5.256 1.00 95.62 110 VAL A CA 1
ATOM 815 C C . VAL A 1 110 ? -2.126 -2.271 -5.368 1.00 95.62 110 VAL A C 1
ATOM 817 O O . VAL A 1 110 ? -3.170 -1.712 -5.029 1.00 95.62 110 VAL A O 1
ATOM 820 N N . PHE A 1 111 ? -2.101 -3.518 -5.836 1.00 95.19 111 PHE A N 1
ATOM 821 C CA . PHE A 1 111 ? -3.279 -4.372 -5.959 1.00 95.19 111 PHE A CA 1
ATOM 822 C C . PHE A 1 111 ? -2.934 -5.861 -5.836 1.00 95.19 111 PHE A C 1
ATOM 824 O O . PHE A 1 111 ? -1.796 -6.265 -6.068 1.00 95.19 111 PHE A O 1
ATOM 831 N N . ARG A 1 112 ? -3.925 -6.684 -5.485 1.00 96.50 112 ARG A N 1
ATOM 832 C CA . ARG A 1 112 ? -3.816 -8.151 -5.493 1.00 96.50 112 ARG A CA 1
ATOM 833 C C . ARG A 1 112 ? -3.999 -8.679 -6.916 1.00 96.50 112 ARG A C 1
ATOM 835 O O . ARG A 1 112 ? -5.020 -8.383 -7.535 1.00 96.50 112 ARG A O 1
ATOM 842 N N . GLY A 1 113 ? -3.042 -9.455 -7.413 1.00 91.94 113 GLY A N 1
ATOM 843 C CA . GLY A 1 113 ? -3.068 -10.018 -8.764 1.00 91.94 113 GLY A CA 1
ATOM 844 C C . GLY A 1 113 ? -1.819 -10.835 -9.087 1.00 91.94 113 GLY A C 1
ATOM 845 O O . GLY A 1 113 ? -0.803 -10.730 -8.399 1.00 91.94 113 GLY A O 1
ATOM 846 N N . ASP A 1 114 ? -1.899 -11.627 -10.153 1.00 90.94 114 ASP A N 1
ATOM 847 C CA . ASP A 1 114 ? -0.810 -12.486 -10.631 1.00 90.94 114 ASP A CA 1
ATOM 848 C C . ASP A 1 114 ? -0.079 -11.867 -11.828 1.00 90.94 114 ASP A C 1
ATOM 850 O O . ASP A 1 114 ? 1.095 -12.156 -12.072 1.00 90.94 114 ASP A O 1
ATOM 854 N N . ARG A 1 115 ? -0.765 -11.012 -12.598 1.00 87.75 115 ARG A N 1
ATOM 855 C CA . ARG A 1 115 ? -0.235 -10.334 -13.788 1.00 87.75 115 ARG A CA 1
ATOM 856 C C . ARG A 1 115 ? -0.647 -8.867 -13.822 1.00 87.75 115 ARG A C 1
ATOM 858 O O . ARG A 1 115 ? -1.726 -8.502 -13.365 1.00 87.75 115 ARG A O 1
ATOM 865 N N . ALA A 1 116 ? 0.172 -8.021 -14.451 1.00 81.88 116 ALA A N 1
ATOM 866 C CA . ALA A 1 116 ? -0.151 -6.602 -14.638 1.00 81.88 116 ALA A CA 1
ATOM 867 C C . ALA A 1 116 ? -1.507 -6.394 -15.347 1.00 81.88 116 ALA A C 1
ATOM 869 O O . ALA A 1 116 ? -2.252 -5.476 -15.007 1.00 81.88 116 ALA A O 1
ATOM 870 N N . SER A 1 117 ? -1.864 -7.302 -16.265 1.00 81.94 117 SER A N 1
ATOM 871 C CA . SER A 1 117 ? -3.140 -7.319 -16.994 1.00 81.94 117 SER A CA 1
ATOM 872 C C . SER A 1 117 ? -4.377 -7.582 -16.134 1.00 81.94 117 SER A C 1
ATOM 874 O O . SER A 1 117 ? -5.490 -7.374 -16.613 1.00 81.94 117 SER A O 1
ATOM 876 N N . ASP A 1 118 ? -4.207 -8.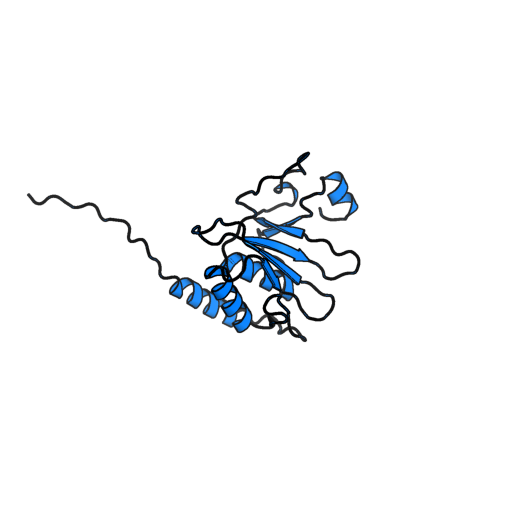067 -14.902 1.00 86.19 118 ASP A N 1
ATOM 877 C CA . ASP A 1 118 ? -5.325 -8.302 -13.982 1.00 86.19 118 ASP A CA 1
ATOM 878 C C . ASP A 1 118 ? -5.902 -6.974 -13.478 1.00 86.19 118 ASP A C 1
ATOM 880 O O . ASP A 1 118 ? -7.067 -6.896 -13.084 1.00 86.19 118 ASP A O 1
ATOM 884 N N . TYR A 1 119 ? -5.108 -5.900 -13.548 1.00 85.88 119 TYR A N 1
ATOM 885 C CA . TYR A 1 119 ? -5.612 -4.556 -13.346 1.00 85.88 119 TYR A CA 1
ATOM 886 C C . TYR A 1 119 ? -6.349 -4.090 -14.612 1.00 85.88 119 TYR A C 1
ATOM 888 O O . TYR A 1 119 ? -5.765 -4.099 -15.699 1.00 85.88 119 TYR A O 1
ATOM 896 N N . PRO A 1 120 ? -7.614 -3.637 -14.516 1.00 82.06 120 PRO A N 1
ATOM 897 C CA . PRO A 1 120 ? -8.372 -3.233 -15.694 1.00 82.06 120 PRO A CA 1
ATOM 898 C C . PRO A 1 120 ? -7.664 -2.120 -16.481 1.00 82.06 120 PRO A C 1
ATOM 900 O O . PRO A 1 120 ? -6.929 -1.302 -15.918 1.00 82.06 120 PRO A O 1
ATOM 903 N N . ALA A 1 121 ? -7.930 -2.026 -17.782 1.00 77.38 121 ALA A N 1
ATOM 904 C CA . ALA A 1 121 ? -7.459 -0.892 -18.571 1.00 77.38 121 ALA A CA 1
ATOM 905 C C . ALA A 1 121 ? -7.993 0.438 -18.002 1.00 77.38 121 ALA A C 1
ATOM 907 O O . ALA A 1 121 ? -9.051 0.483 -17.363 1.00 77.38 121 ALA A O 1
ATOM 908 N N . ALA A 1 122 ? -7.256 1.528 -18.223 1.00 72.56 122 ALA A N 1
ATOM 909 C CA . ALA A 1 122 ? -7.699 2.859 -17.827 1.00 72.56 122 ALA A CA 1
ATOM 910 C C . ALA A 1 122 ? -9.076 3.182 -18.435 1.00 72.56 122 ALA A C 1
ATOM 912 O O . ALA A 1 122 ? -9.274 3.108 -19.647 1.00 72.56 122 ALA A O 1
ATOM 913 N N . ALA A 1 123 ? -10.040 3.527 -17.579 1.00 66.81 123 ALA A N 1
ATOM 914 C CA . ALA A 1 123 ? -11.362 3.963 -18.011 1.00 66.81 123 ALA A CA 1
ATOM 915 C C . ALA A 1 123 ? -11.323 5.429 -18.467 1.00 66.81 123 ALA A C 1
ATOM 917 O O . ALA A 1 123 ? -10.617 6.251 -17.880 1.00 66.81 123 ALA A O 1
ATOM 918 N N . SER A 1 124 ? -12.140 5.791 -19.460 1.00 64.56 124 SER A N 1
ATOM 919 C CA . SER A 1 124 ? -12.396 7.198 -19.775 1.00 64.56 124 SER A CA 1
ATOM 920 C C . SER A 1 124 ? -13.245 7.825 -18.659 1.00 64.56 124 SER A C 1
ATOM 922 O O . SER A 1 124 ? -14.440 7.546 -18.562 1.00 64.56 124 SER A O 1
ATOM 924 N N . GLY A 1 125 ? -12.644 8.665 -17.812 1.00 66.94 125 GLY A N 1
ATOM 925 C CA . GLY A 1 125 ? -13.343 9.401 -16.749 1.00 66.94 125 GLY A CA 1
ATOM 926 C C . GLY A 1 125 ? -13.050 8.905 -15.327 1.00 66.94 125 GLY A C 1
ATOM 927 O O . GLY A 1 125 ? -11.953 8.431 -15.032 1.00 66.94 125 GLY A O 1
ATOM 928 N N . LYS A 1 126 ? -14.015 9.077 -14.407 1.00 67.50 126 LYS A N 1
ATOM 929 C CA . LYS A 1 126 ? -13.839 8.730 -12.985 1.00 67.50 126 LYS A CA 1
ATOM 930 C C . LYS A 1 126 ? -13.707 7.215 -12.827 1.00 67.50 126 LYS A C 1
ATOM 932 O O . LYS A 1 126 ? -14.627 6.472 -13.156 1.00 67.50 126 LYS A O 1
ATOM 937 N N . ARG A 1 127 ? -12.576 6.773 -12.276 1.00 72.25 127 ARG A N 1
ATOM 938 C CA . ARG A 1 127 ? -12.285 5.355 -12.066 1.00 72.25 127 ARG A CA 1
ATOM 939 C C . ARG A 1 127 ? -12.811 4.875 -10.703 1.00 72.25 127 ARG A C 1
ATOM 941 O O . ARG A 1 127 ? -12.408 5.459 -9.690 1.00 72.25 127 ARG A O 1
ATOM 948 N N . PRO A 1 128 ? -13.685 3.850 -10.651 1.00 81.12 128 PRO A N 1
ATOM 949 C CA . PRO A 1 128 ? -14.144 3.285 -9.385 1.00 81.12 128 PRO A CA 1
ATOM 950 C C . PRO A 1 128 ? -12.986 2.619 -8.633 1.00 81.12 128 PRO A C 1
ATOM 952 O O . PRO A 1 128 ? -11.959 2.282 -9.227 1.00 81.12 128 PRO A O 1
ATOM 955 N N . LEU A 1 129 ? -13.148 2.480 -7.319 1.00 84.69 129 LEU A N 1
ATOM 956 C CA . LEU A 1 129 ? -12.274 1.634 -6.513 1.00 84.69 129 LEU A CA 1
ATOM 957 C C . LEU A 1 129 ? -12.709 0.179 -6.661 1.00 84.69 129 LEU A C 1
ATOM 959 O O . LEU A 1 129 ? -13.902 -0.096 -6.791 1.00 84.69 129 LEU A O 1
ATOM 963 N N . HIS A 1 130 ? -11.742 -0.730 -6.652 1.00 87.50 130 HIS A N 1
ATOM 964 C CA . HIS A 1 130 ? -11.990 -2.166 -6.750 1.00 87.50 130 HIS A CA 1
ATOM 965 C C . HIS A 1 130 ? -11.489 -2.898 -5.505 1.00 87.50 130 HIS A C 1
ATOM 967 O O . HIS A 1 130 ? -10.411 -2.596 -5.014 1.00 87.50 130 HIS A O 1
ATOM 973 N N . ASP A 1 131 ? -12.190 -3.928 -5.040 1.00 90.81 131 ASP A N 1
ATOM 974 C CA . ASP A 1 131 ? -11.822 -4.639 -3.802 1.00 90.81 131 ASP A CA 1
ATOM 975 C C . ASP A 1 131 ? -10.381 -5.181 -3.802 1.00 90.81 131 ASP A C 1
ATOM 977 O O . ASP A 1 131 ? -9.705 -5.207 -2.772 1.00 90.81 131 ASP A O 1
ATOM 981 N N . PHE A 1 132 ? -9.857 -5.555 -4.973 1.00 92.94 132 PHE A N 1
ATOM 982 C CA . PHE A 1 132 ? -8.483 -6.038 -5.113 1.00 92.94 132 PHE A CA 1
ATOM 983 C C . PHE A 1 132 ? -7.412 -4.969 -4.823 1.00 92.94 132 PHE A C 1
ATOM 985 O O . PHE A 1 132 ? -6.262 -5.333 -4.587 1.00 92.94 132 PHE A O 1
ATOM 992 N N . GLU A 1 133 ? -7.757 -3.677 -4.824 1.00 93.94 133 GLU A N 1
ATOM 993 C CA . GLU A 1 133 ? -6.862 -2.555 -4.487 1.00 93.94 133 GLU A CA 1
ATOM 994 C C . GLU A 1 133 ? -7.153 -1.957 -3.097 1.00 93.94 133 GLU A C 1
ATOM 996 O O . GLU A 1 133 ? -6.577 -0.930 -2.730 1.00 93.94 133 GLU A O 1
ATOM 1001 N N . LEU A 1 134 ? -8.040 -2.603 -2.328 1.00 94.19 134 LEU A N 1
ATOM 1002 C CA . LEU A 1 134 ? -8.432 -2.210 -0.977 1.00 94.19 134 LEU A CA 1
ATOM 1003 C C . LEU A 1 134 ? -7.846 -3.164 0.068 1.00 94.19 134 LEU A C 1
ATOM 1005 O O . LEU A 1 134 ? -7.945 -4.391 -0.034 1.00 94.19 134 LEU A O 1
ATOM 1009 N N . PHE A 1 135 ? -7.239 -2.598 1.103 1.00 94.62 135 PHE A N 1
ATOM 1010 C CA . PHE A 1 135 ? -6.488 -3.319 2.123 1.00 94.62 135 PHE A CA 1
ATOM 1011 C C . PHE A 1 135 ? -6.946 -2.927 3.525 1.00 94.62 135 PHE A C 1
ATOM 1013 O O . PHE A 1 135 ? -7.359 -1.796 3.772 1.00 94.62 135 PHE A O 1
ATOM 1020 N N . THR A 1 136 ? -6.844 -3.866 4.463 1.00 92.75 136 THR A N 1
ATOM 1021 C CA . THR A 1 136 ? -6.988 -3.558 5.889 1.00 92.75 136 THR A CA 1
ATOM 1022 C C . THR A 1 136 ? -5.813 -2.702 6.360 1.00 92.75 136 THR A C 1
ATOM 1024 O O . THR A 1 136 ? -4.767 -2.658 5.709 1.00 92.75 136 THR A O 1
ATOM 1027 N N . ALA A 1 137 ? -5.950 -2.059 7.520 1.00 86.50 137 ALA A N 1
ATOM 1028 C CA . ALA A 1 137 ? -4.868 -1.304 8.154 1.00 86.50 137 ALA A CA 1
ATOM 1029 C C . ALA A 1 137 ? -3.565 -2.118 8.281 1.00 86.50 137 ALA A C 1
ATOM 1031 O O . ALA A 1 137 ? -2.498 -1.651 7.880 1.00 86.50 137 ALA A O 1
ATOM 1032 N N . ALA A 1 138 ? -3.663 -3.357 8.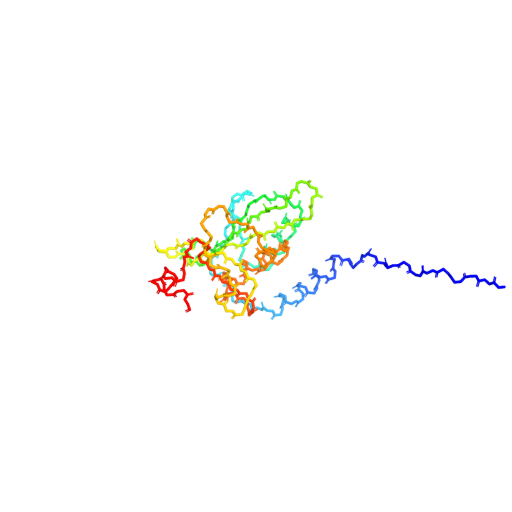776 1.00 88.06 138 ALA A N 1
ATOM 1033 C CA . ALA A 1 138 ? -2.516 -4.245 8.944 1.00 88.06 138 ALA A CA 1
ATOM 1034 C C . ALA A 1 138 ? -1.853 -4.597 7.603 1.00 88.06 138 ALA A C 1
ATOM 1036 O O . ALA A 1 138 ? -0.637 -4.473 7.456 1.00 88.06 138 ALA A O 1
ATOM 1037 N N . ALA A 1 139 ? -2.651 -4.970 6.598 1.00 92.44 139 ALA A N 1
ATOM 1038 C CA . ALA A 1 139 ? -2.128 -5.289 5.275 1.00 92.44 139 ALA A CA 1
ATOM 1039 C C . ALA A 1 139 ? -1.475 -4.066 4.614 1.00 92.44 139 ALA A C 1
ATOM 1041 O O . ALA A 1 139 ? -0.394 -4.180 4.047 1.00 92.44 139 ALA A O 1
ATOM 1042 N N . ALA A 1 140 ? -2.089 -2.887 4.724 1.00 91.56 140 ALA A N 1
ATOM 1043 C CA . ALA A 1 140 ? -1.562 -1.659 4.142 1.00 91.56 140 ALA A CA 1
ATOM 1044 C C . ALA A 1 140 ? -0.205 -1.268 4.746 1.00 91.56 140 ALA A C 1
ATOM 1046 O O . ALA A 1 140 ? 0.744 -0.992 4.012 1.00 91.56 140 ALA A O 1
ATOM 1047 N N . ALA A 1 141 ? -0.092 -1.319 6.076 1.00 88.38 141 ALA A N 1
ATOM 1048 C CA . ALA A 1 141 ? 1.160 -1.106 6.793 1.00 88.38 141 ALA A CA 1
ATOM 1049 C C . ALA A 1 141 ? 2.252 -2.089 6.347 1.00 88.38 141 ALA A C 1
ATOM 1051 O O . ALA A 1 141 ? 3.377 -1.686 6.043 1.00 88.38 141 ALA A O 1
ATOM 1052 N N . ARG A 1 142 ? 1.903 -3.379 6.262 1.00 89.94 142 ARG A N 1
ATOM 1053 C CA . ARG A 1 142 ? 2.838 -4.433 5.866 1.00 89.94 142 ARG A CA 1
ATOM 1054 C C . ARG A 1 142 ? 3.318 -4.273 4.425 1.00 89.94 142 ARG A C 1
ATOM 1056 O O . ARG A 1 142 ? 4.500 -4.444 4.167 1.00 89.94 142 ARG A O 1
ATOM 1063 N N . LEU A 1 143 ? 2.442 -3.880 3.505 1.00 92.94 143 LEU A N 1
ATOM 1064 C CA . LEU A 1 143 ? 2.806 -3.653 2.105 1.00 92.94 143 LEU A CA 1
ATOM 1065 C C . LEU A 1 143 ? 3.806 -2.510 1.931 1.00 92.94 143 LEU A C 1
ATOM 1067 O O . LEU A 1 143 ? 4.734 -2.631 1.133 1.00 92.94 143 LEU A O 1
ATOM 1071 N N . VAL A 1 144 ? 3.639 -1.418 2.682 1.00 89.44 144 VAL A N 1
ATOM 1072 C CA . VAL A 1 144 ? 4.617 -0.321 2.695 1.00 89.44 144 VAL A CA 1
ATOM 1073 C C . VAL A 1 144 ? 5.948 -0.807 3.268 1.00 89.44 144 VAL A C 1
ATOM 1075 O O . VAL A 1 144 ? 6.991 -0.555 2.670 1.00 89.44 144 VAL A O 1
ATOM 1078 N N . TRP A 1 145 ? 5.920 -1.552 4.378 1.00 86.81 145 TRP A N 1
ATOM 1079 C CA . TRP A 1 145 ? 7.118 -2.144 4.976 1.00 86.81 145 TRP A CA 1
ATOM 1080 C C . TRP A 1 145 ? 7.875 -3.051 4.002 1.00 86.81 145 TRP A C 1
ATOM 1082 O O . TRP A 1 145 ? 9.069 -2.845 3.775 1.00 86.81 145 TRP A O 1
ATOM 1092 N N . ASP A 1 146 ? 7.179 -4.023 3.410 1.00 89.12 146 ASP A N 1
ATOM 1093 C CA . ASP A 1 146 ? 7.767 -4.988 2.486 1.00 89.12 146 ASP A CA 1
ATOM 1094 C C . ASP A 1 146 ? 8.363 -4.256 1.283 1.00 89.12 146 ASP A C 1
ATOM 1096 O O . ASP A 1 146 ? 9.506 -4.517 0.913 1.00 89.12 146 ASP A O 1
ATOM 1100 N N . TRP A 1 147 ? 7.648 -3.271 0.725 1.00 90.69 147 TRP A N 1
ATOM 1101 C CA . TRP A 1 147 ? 8.133 -2.473 -0.398 1.00 90.69 147 TRP A CA 1
ATOM 1102 C C . TRP A 1 147 ? 9.462 -1.766 -0.108 1.00 90.69 147 TRP A C 1
ATOM 1104 O O . TRP A 1 147 ? 10.380 -1.840 -0.933 1.00 90.69 147 TRP A O 1
ATOM 1114 N N . ILE A 1 148 ? 9.566 -1.113 1.052 1.00 84.75 148 ILE A N 1
ATOM 1115 C CA . ILE A 1 148 ? 10.765 -0.378 1.475 1.00 84.75 148 ILE A CA 1
ATOM 1116 C C . ILE A 1 148 ? 11.962 -1.328 1.611 1.00 84.75 148 ILE A C 1
ATOM 1118 O O . ILE A 1 148 ? 13.039 -1.019 1.109 1.00 84.75 148 ILE A O 1
ATOM 1122 N N . HIS A 1 149 ? 11.778 -2.495 2.236 1.00 81.12 149 HIS A N 1
ATOM 1123 C CA . HIS A 1 149 ? 12.898 -3.344 2.659 1.00 81.12 149 HIS A CA 1
ATOM 1124 C C . HIS A 1 149 ? 13.274 -4.452 1.666 1.00 81.12 149 HIS A C 1
ATOM 1126 O O . HIS A 1 149 ? 14.435 -4.848 1.594 1.00 81.12 149 HIS A O 1
ATOM 1132 N N . VAL A 1 150 ? 12.311 -4.987 0.914 1.00 85.06 150 VAL A N 1
ATOM 1133 C CA . VAL A 1 150 ? 12.509 -6.184 0.076 1.00 85.06 150 VAL A CA 1
ATOM 1134 C C . VAL A 1 150 ? 11.904 -5.986 -1.317 1.00 85.06 150 VAL A C 1
ATOM 1136 O O . VAL A 1 150 ? 12.568 -6.162 -2.341 1.00 85.06 150 VAL A O 1
ATOM 1139 N N . GLY A 1 151 ? 10.654 -5.543 -1.375 1.00 87.19 151 GLY A N 1
ATOM 1140 C CA . GLY A 1 151 ? 9.802 -5.495 -2.557 1.00 87.19 151 GLY A CA 1
ATOM 1141 C C . GLY A 1 151 ? 8.388 -5.961 -2.208 1.00 87.19 151 GLY A C 1
ATOM 1142 O O . GLY A 1 151 ? 8.128 -6.386 -1.088 1.00 87.19 151 GLY A O 1
ATOM 1143 N N . LEU A 1 152 ? 7.456 -5.881 -3.161 1.00 92.00 152 LEU A N 1
ATOM 1144 C CA . LEU A 1 152 ? 6.094 -6.374 -2.927 1.00 92.00 152 LEU A CA 1
ATOM 1145 C C . LEU A 1 152 ? 6.078 -7.912 -2.829 1.00 92.00 152 LEU A C 1
ATOM 1147 O O . LEU A 1 152 ? 6.811 -8.567 -3.578 1.00 92.00 152 LEU A O 1
ATOM 1151 N N . PRO A 1 153 ? 5.253 -8.491 -1.939 1.00 92.62 153 PRO A N 1
ATOM 1152 C CA . PRO A 1 153 ? 5.122 -9.938 -1.811 1.00 92.62 153 PRO A CA 1
ATOM 1153 C C . PRO A 1 153 ? 4.468 -10.566 -3.052 1.00 92.62 153 PRO A C 1
ATOM 1155 O O . PRO A 1 153 ? 3.807 -9.894 -3.845 1.00 92.62 153 PRO A O 1
ATOM 1158 N N . ALA A 1 154 ? 4.625 -11.883 -3.212 1.00 91.56 154 ALA A N 1
ATOM 1159 C CA . ALA A 1 154 ? 3.968 -12.626 -4.288 1.00 91.56 154 ALA A CA 1
ATOM 1160 C C . ALA A 1 154 ? 2.434 -12.474 -4.232 1.00 91.56 154 ALA A C 1
ATOM 1162 O O . ALA A 1 154 ? 1.847 -12.425 -3.152 1.00 91.56 154 ALA A O 1
ATOM 1163 N N . GLY A 1 155 ? 1.790 -12.402 -5.402 1.00 92.81 155 GLY A N 1
ATOM 1164 C CA . GLY A 1 155 ? 0.348 -12.140 -5.518 1.00 92.81 155 GLY A CA 1
ATOM 1165 C C . GLY A 1 155 ? -0.046 -10.677 -5.273 1.00 92.81 155 GLY A C 1
ATOM 1166 O O . GLY A 1 155 ? -1.236 -10.353 -5.229 1.00 92.81 155 GLY A O 1
ATOM 1167 N N . VAL A 1 156 ? 0.936 -9.785 -5.101 1.00 96.12 156 VAL A N 1
ATOM 1168 C CA . VAL A 1 156 ? 0.729 -8.343 -4.993 1.00 96.12 156 VAL A CA 1
ATOM 1169 C C . VAL A 1 156 ? 1.585 -7.624 -6.024 1.00 96.12 156 VAL A C 1
ATOM 1171 O O . VAL A 1 156 ? 2.803 -7.774 -6.091 1.00 96.12 156 VAL A O 1
ATOM 1174 N N . LEU A 1 157 ? 0.924 -6.803 -6.826 1.00 93.44 157 LEU A N 1
ATOM 1175 C CA . LEU A 1 157 ? 1.518 -6.072 -7.930 1.00 93.44 157 LEU A CA 1
ATOM 1176 C C . LEU A 1 157 ? 1.298 -4.575 -7.752 1.00 93.44 157 LEU A C 1
ATOM 1178 O O . LEU A 1 157 ? 0.567 -4.123 -6.868 1.00 93.44 157 LEU A O 1
ATOM 1182 N N . ARG A 1 158 ? 1.947 -3.791 -8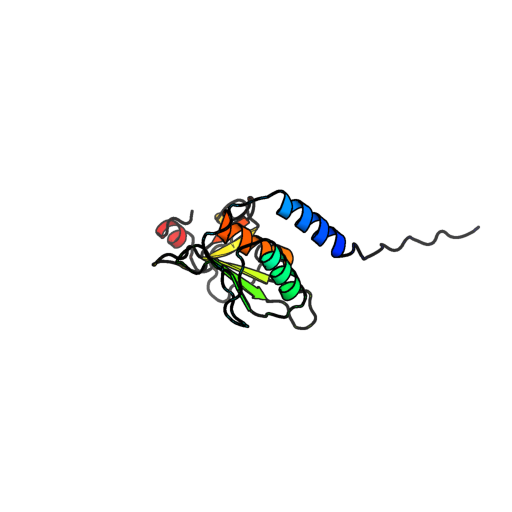.613 1.00 92.38 158 ARG A N 1
ATOM 1183 C CA . ARG A 1 158 ? 1.766 -2.342 -8.677 1.00 92.38 158 ARG A CA 1
ATOM 1184 C C . ARG A 1 158 ? 1.591 -1.867 -10.106 1.00 92.38 158 ARG A C 1
ATOM 1186 O O . ARG A 1 158 ? 2.124 -2.473 -11.027 1.00 92.38 158 ARG A O 1
ATOM 1193 N N . THR A 1 159 ? 0.864 -0.774 -10.289 1.00 88.50 159 THR A N 1
ATOM 1194 C CA . THR A 1 159 ? 0.565 -0.234 -11.617 1.00 88.50 159 THR A CA 1
ATOM 1195 C C . THR A 1 159 ? 0.434 1.283 -11.608 1.00 88.50 159 THR A C 1
ATOM 1197 O O . THR A 1 159 ? 0.070 1.891 -10.601 1.00 88.50 159 THR A O 1
ATOM 1200 N N . LEU A 1 160 ? 0.672 1.918 -12.753 1.00 85.81 160 LEU A N 1
ATOM 1201 C CA . LEU A 1 160 ? 0.259 3.301 -12.962 1.00 85.81 160 LEU A CA 1
ATOM 1202 C C . LEU A 1 160 ? -1.215 3.310 -13.373 1.00 85.81 160 LEU A C 1
ATOM 1204 O O . LEU A 1 160 ? -1.555 3.147 -14.544 1.00 85.81 160 LEU A O 1
ATOM 1208 N N . ARG A 1 161 ? -2.090 3.515 -12.381 1.00 77.19 161 ARG A N 1
ATOM 1209 C CA . ARG A 1 161 ? -3.563 3.427 -12.469 1.00 77.19 161 ARG A CA 1
ATOM 1210 C C . ARG A 1 161 ? -4.202 4.243 -13.600 1.00 77.19 161 ARG A C 1
ATOM 1212 O O . ARG A 1 161 ? -5.325 3.942 -14.005 1.00 77.19 161 ARG A O 1
ATOM 1219 N N . HIS A 1 162 ? -3.531 5.284 -14.082 1.00 72.94 162 HIS A N 1
ATOM 1220 C CA . HIS A 1 162 ? -4.048 6.199 -15.106 1.00 72.94 162 HIS A CA 1
ATOM 1221 C C . HIS A 1 162 ? -3.495 5.954 -16.505 1.00 72.94 162 HIS A C 1
ATOM 1223 O O . HIS A 1 162 ? -3.889 6.653 -17.433 1.00 72.94 162 HIS A O 1
ATOM 1229 N N . LEU A 1 163 ? -2.594 4.989 -16.650 1.00 71.44 163 LEU A N 1
ATOM 1230 C CA . LEU A 1 163 ? -2.010 4.659 -17.933 1.00 71.44 163 LEU A CA 1
ATOM 1231 C C . LEU A 1 163 ? -2.751 3.488 -18.577 1.00 71.44 163 LEU A C 1
ATOM 1233 O O . LEU A 1 163 ? -3.214 2.569 -17.896 1.00 71.44 163 LEU A O 1
ATOM 1237 N N . ASP A 1 164 ? -2.876 3.545 -19.896 1.00 65.19 164 ASP A N 1
ATOM 1238 C CA . ASP A 1 164 ? -3.336 2.425 -20.706 1.00 65.19 164 ASP A CA 1
ATOM 1239 C C . ASP A 1 164 ? -2.199 1.424 -21.002 1.00 65.19 164 ASP A C 1
ATOM 1241 O O . ASP A 1 164 ? -1.029 1.650 -20.688 1.00 65.19 164 ASP A O 1
ATOM 1245 N N . ALA A 1 165 ? -2.541 0.300 -21.637 1.00 65.50 165 ALA A N 1
ATOM 1246 C CA . ALA A 1 165 ? -1.584 -0.760 -21.963 1.00 65.50 165 ALA A CA 1
ATOM 1247 C C . ALA A 1 165 ? -0.521 -0.351 -23.008 1.00 65.50 165 ALA A C 1
ATOM 1249 O O . ALA A 1 165 ? 0.518 -0.998 -23.139 1.00 65.50 165 ALA A O 1
ATOM 1250 N N . ALA A 1 166 ? -0.758 0.688 -23.815 1.00 64.12 166 ALA A N 1
ATOM 1251 C CA . ALA A 1 166 ? 0.274 1.222 -24.705 1.00 64.12 166 ALA A CA 1
ATOM 1252 C C . ALA A 1 166 ? 1.280 2.064 -23.908 1.00 64.12 166 ALA A C 1
ATOM 1254 O O . ALA A 1 166 ? 2.488 1.948 -24.115 1.00 64.12 166 ALA A O 1
ATOM 1255 N N . GLN A 1 167 ? 0.787 2.842 -22.948 1.00 67.12 167 GLN A N 1
ATOM 1256 C CA . GLN A 1 167 ? 1.592 3.660 -22.053 1.00 67.12 167 GLN A CA 1
ATOM 1257 C C . GLN A 1 167 ? 2.382 2.808 -21.045 1.00 67.12 167 GLN A C 1
ATOM 1259 O O . GLN A 1 167 ? 3.549 3.102 -20.811 1.00 67.12 167 GLN A O 1
ATOM 1264 N N . HIS A 1 168 ? 1.829 1.715 -20.502 1.00 65.56 168 HIS A N 1
ATOM 1265 C CA . HIS A 1 168 ? 2.585 0.785 -19.636 1.00 65.56 168 HIS A CA 1
ATOM 1266 C C . HIS A 1 168 ? 3.819 0.207 -20.341 1.00 65.56 168 HIS A C 1
ATOM 1268 O O . HIS A 1 168 ? 4.922 0.284 -19.796 1.00 65.56 168 HIS A O 1
ATOM 1274 N N . ARG A 1 169 ? 3.671 -0.238 -21.596 1.00 65.56 169 ARG A N 1
ATOM 1275 C CA . ARG A 1 169 ? 4.788 -0.707 -22.436 1.00 65.56 169 ARG A CA 1
ATOM 1276 C C . ARG A 1 169 ? 5.846 0.360 -22.682 1.00 65.56 169 ARG A C 1
ATOM 1278 O O . ARG A 1 169 ? 7.035 0.058 -22.658 1.00 65.56 169 ARG A O 1
ATOM 1285 N N . GLN A 1 170 ? 5.429 1.608 -22.889 1.00 63.75 170 GLN A N 1
ATOM 1286 C CA . GLN A 1 170 ? 6.344 2.734 -23.091 1.00 63.75 170 GLN A CA 1
ATOM 1287 C C . GLN A 1 170 ? 7.232 2.997 -21.862 1.00 63.75 170 GLN A C 1
ATOM 1289 O O . GLN A 1 170 ? 8.373 3.427 -22.024 1.00 63.75 170 GLN A O 1
ATOM 1294 N N . TYR A 1 171 ? 6.729 2.723 -20.656 1.00 61.41 171 TYR A N 1
ATOM 1295 C CA . TYR A 1 171 ? 7.462 2.909 -19.400 1.00 61.41 171 TYR A CA 1
ATOM 1296 C C . TYR A 1 171 ? 8.088 1.621 -18.839 1.00 61.41 171 TYR A C 1
ATOM 1298 O O . TYR A 1 171 ? 8.663 1.663 -17.755 1.00 61.41 171 TYR A O 1
ATOM 1306 N N . GLY A 1 172 ? 8.010 0.495 -19.561 1.00 57.94 172 GLY A N 1
ATOM 1307 C CA . GLY A 1 172 ? 8.593 -0.781 -19.129 1.00 57.94 172 GLY A CA 1
ATOM 1308 C C . GLY A 1 172 ? 7.936 -1.356 -17.870 1.00 57.94 172 GLY A C 1
ATOM 1309 O O . GLY A 1 172 ? 8.635 -1.868 -17.000 1.00 57.94 172 GLY A O 1
ATOM 1310 N N . LEU A 1 173 ? 6.613 -1.211 -17.749 1.00 58.78 173 LEU A N 1
ATOM 1311 C CA . LEU A 1 173 ? 5.823 -1.653 -16.591 1.00 58.78 173 LEU A CA 1
ATOM 1312 C C . LEU A 1 173 ? 5.079 -2.985 -16.815 1.00 58.78 173 LEU A C 1
ATOM 1314 O O . LEU A 1 173 ? 4.236 -3.339 -15.991 1.00 58.78 173 LEU A O 1
ATOM 1318 N N . ASP A 1 174 ? 5.392 -3.681 -17.912 1.00 55.78 174 ASP A N 1
ATOM 1319 C CA . ASP A 1 174 ? 4.858 -5.003 -18.279 1.00 55.78 174 ASP A CA 1
ATOM 1320 C C . ASP A 1 174 ? 5.730 -6.149 -17.741 1.00 55.78 174 ASP A C 1
ATOM 1322 O O . ASP A 1 174 ? 6.978 -6.032 -17.811 1.00 55.78 174 ASP A O 1
#

Foldseek 3Di:
DDDDDDDDPDPDPDPVVVVVVVVVVQVVPPFPQDPFFKWKPVVTGDGPRGPVVLSVQLVCLQVPVDQKMKIAGPPQAKIKMWGFPDDPPDGTKIWIWIWGSDPPIDTWTKFFAQDPPVQDFADDDDDDDDPRRIDHSSRRSVQRVCCRRPRGDHRMAIHPNHDGPVVCVVVVVD

Secondary structure (DSSP, 8-state):
-PPPPPPPP-----HHHHHHHHHHHHHH--PPPPSS-EE-TTTTT---SSHHHHHHHHHHHHTT--SEEEEEESSSS-EEEEEE-PPTTSPP-EEEEEE--STT--PEEEEE-SSGGGSPPPPSSPPPP-GGG-B-HHHHHHHHHHHHHT-PPTTEEEE-TT--HHHHHHTT--

Radius of gyration: 18.77 Å; chains: 1; bounding box: 59×48×50 Å